Protein AF-A0A3N5PL43-F1 (afdb_monomer_lite)

pLDDT: mean 84.3, std 12.55, range [45.94, 98.12]

Secondary structure (DSSP, 8-state):
--GGGPPPP---S-SS-SS-HHHHHHHHHHHHHTT--HHHHHHHHS-HHHHTT--S-PPPPPEEEE-HHHHTS-HHHHHHH-HHHHHHHHHHHHS-EEHHHHHHTT--HHHHHHHHHTTSEEEEPPP---TTGGG--S--------HHHHHHHHHHHHHHHT--

Radius of gyration: 25.33 Å; chains: 1; bounding box: 51×67×62 Å

Sequence (164 aa):
MAPARLKAIRGVLDATPAIGAELLLSLRWAADYYHHPVGAVLSHALPGLLREGRAIDEPPEPAWQLTALGRAQDLEQLARTARQRARALAALRERTSTTSELKAHDVAGGTLERLAAKGWIEPAQPPDRTPADTKRGPAAREPELTGDQRAVLATIAAEQAAHP

Foldseek 3Di:
DPPVPDDDDPDDLDPDDPDDPVRLVVLVVVCVVVVHDSVVSVLVVDDPCVSVSHDPCDPPAWKKAFDPQLVPDDLVVCCVPPVLLSQLSVVRVVHIDGPVVSVVSVRDPVSVVVCVVVVGMDTDDHPPDDPVNVPDDDPDPDDDDDPVRVVVVVVVVVVVVVPD

Structure (mmCIF, N/CA/C/O backbone):
data_AF-A0A3N5PL43-F1
#
_entry.id   AF-A0A3N5PL43-F1
#
loop_
_atom_site.group_PDB
_atom_site.id
_atom_site.type_symbol
_atom_site.label_atom_id
_atom_site.label_alt_id
_atom_site.label_comp_id
_atom_site.label_asym_id
_atom_site.label_entity_id
_atom_site.label_seq_id
_atom_site.pdbx_PDB_ins_code
_atom_site.Cartn_x
_atom_site.Cartn_y
_atom_site.Cartn_z
_atom_site.occupancy
_atom_site.B_iso_or_equiv
_atom_site.auth_seq_id
_atom_site.auth_comp_id
_atom_site.auth_asym_id
_atom_site.auth_atom_id
_atom_site.pdbx_PDB_model_num
ATOM 1 N N . MET A 1 1 ? 20.491 -25.347 -27.223 1.00 51.44 1 MET A N 1
ATOM 2 C CA . MET A 1 1 ? 20.672 -25.959 -25.883 1.00 51.44 1 MET A CA 1
ATOM 3 C C . MET A 1 1 ? 19.820 -27.217 -25.811 1.00 51.44 1 MET A C 1
ATOM 5 O O . MET A 1 1 ? 18.672 -27.147 -26.220 1.00 51.44 1 MET A O 1
ATOM 9 N N . ALA A 1 2 ? 20.355 -28.351 -25.346 1.00 58.88 2 ALA A N 1
ATOM 10 C CA . ALA A 1 2 ? 19.557 -29.571 -25.194 1.00 58.88 2 ALA A CA 1
ATOM 11 C C . ALA A 1 2 ? 18.519 -29.394 -24.059 1.00 58.88 2 ALA A C 1
ATOM 13 O O . ALA A 1 2 ? 18.905 -28.940 -22.976 1.00 58.88 2 ALA A O 1
ATOM 14 N N . PRO A 1 3 ? 17.236 -29.746 -24.270 1.00 67.06 3 PRO A N 1
ATOM 15 C CA . PRO A 1 3 ? 16.141 -29.478 -23.327 1.00 67.06 3 PRO A CA 1
ATOM 16 C C . PRO A 1 3 ? 16.340 -30.110 -21.938 1.00 67.06 3 PRO A C 1
ATOM 18 O O . PRO A 1 3 ? 15.845 -29.582 -20.949 1.00 67.06 3 PRO A O 1
ATOM 21 N N . ALA A 1 4 ? 17.153 -31.166 -21.828 1.00 74.44 4 ALA A N 1
ATOM 22 C CA . ALA A 1 4 ? 17.443 -31.867 -20.574 1.00 74.44 4 ALA A CA 1
ATOM 23 C C . ALA A 1 4 ? 18.273 -31.070 -19.537 1.00 74.44 4 ALA A C 1
ATOM 25 O O . ALA A 1 4 ? 18.482 -31.553 -18.428 1.00 74.44 4 ALA A O 1
ATOM 26 N N . ARG A 1 5 ? 18.781 -29.871 -19.870 1.00 88.38 5 ARG A N 1
ATOM 27 C CA . ARG A 1 5 ? 19.618 -29.049 -18.964 1.00 88.38 5 ARG A CA 1
ATOM 28 C C . ARG A 1 5 ? 18.866 -27.921 -18.250 1.00 88.38 5 ARG A C 1
ATOM 30 O O . ARG A 1 5 ? 19.473 -27.222 -17.439 1.00 88.38 5 ARG A O 1
ATOM 37 N N . LEU A 1 6 ? 17.589 -27.707 -18.561 1.00 90.75 6 LEU A N 1
ATOM 38 C CA . LEU A 1 6 ? 16.788 -26.634 -17.972 1.00 90.75 6 LEU A CA 1
ATOM 39 C C . LEU A 1 6 ? 15.953 -27.167 -16.806 1.00 90.75 6 LEU A C 1
ATOM 41 O O . LEU A 1 6 ? 15.361 -28.239 -16.889 1.00 90.75 6 LEU A O 1
ATOM 45 N N . LYS A 1 7 ? 15.904 -26.408 -15.710 1.00 91.31 7 LYS A N 1
ATOM 46 C CA . LYS A 1 7 ? 15.008 -26.694 -14.583 1.00 91.31 7 LYS A CA 1
ATOM 47 C C . LYS A 1 7 ? 13.612 -26.152 -14.892 1.00 91.31 7 LYS A C 1
ATOM 49 O O . LYS A 1 7 ? 13.494 -25.081 -15.483 1.00 91.31 7 LYS A O 1
ATOM 54 N N . ALA A 1 8 ? 12.576 -26.861 -14.454 1.00 93.12 8 ALA A N 1
ATOM 55 C CA . ALA A 1 8 ? 11.202 -26.377 -14.539 1.00 93.12 8 ALA A CA 1
ATOM 56 C C . ALA A 1 8 ? 10.957 -25.207 -13.567 1.00 93.12 8 ALA A C 1
ATOM 58 O O . ALA A 1 8 ? 11.548 -25.151 -12.483 1.00 93.12 8 ALA A O 1
ATOM 59 N N . ILE A 1 9 ? 10.068 -24.288 -13.952 1.00 92.06 9 ILE A N 1
ATOM 60 C CA . ILE A 1 9 ? 9.557 -23.245 -13.055 1.00 92.06 9 ILE A CA 1
ATOM 61 C C . ILE A 1 9 ? 8.705 -23.886 -11.950 1.00 92.06 9 ILE A C 1
ATOM 63 O O . ILE A 1 9 ? 8.016 -24.873 -12.189 1.00 92.06 9 ILE A O 1
ATOM 67 N N . ARG A 1 10 ? 8.762 -23.345 -10.728 1.00 93.50 10 ARG A N 1
ATOM 68 C CA . ARG A 1 10 ? 8.023 -23.895 -9.572 1.00 93.50 10 ARG A CA 1
ATOM 69 C C . ARG A 1 10 ? 6.546 -23.502 -9.555 1.00 93.50 10 ARG A C 1
ATOM 71 O O . ARG A 1 10 ? 5.738 -24.215 -8.978 1.00 93.50 10 ARG A O 1
ATOM 78 N N . GLY A 1 11 ? 6.218 -22.369 -10.163 1.00 90.44 11 GLY A N 1
ATOM 79 C CA . GLY A 1 11 ? 4.878 -21.802 -10.200 1.00 90.44 11 GLY A CA 1
ATOM 80 C C . GLY A 1 11 ? 4.903 -20.402 -10.804 1.00 90.44 11 GLY A C 1
ATOM 81 O O . GLY A 1 11 ? 5.977 -19.819 -10.977 1.00 90.44 11 GLY A O 1
ATOM 82 N N . VAL A 1 12 ? 3.720 -19.889 -11.130 1.00 88.88 12 VAL A N 1
ATOM 83 C CA . VAL A 1 12 ? 3.491 -18.514 -11.589 1.00 88.88 12 VAL A CA 1
ATOM 84 C C . VAL A 1 12 ? 2.808 -17.771 -10.444 1.00 88.88 12 VAL A C 1
ATOM 86 O O . VAL A 1 12 ? 1.803 -18.260 -9.936 1.00 88.88 12 VAL A O 1
ATOM 89 N N . LEU A 1 13 ? 3.387 -16.652 -10.004 1.00 84.25 13 LEU A N 1
ATOM 90 C CA . LEU A 1 13 ? 2.888 -15.894 -8.849 1.00 84.25 13 LEU A CA 1
ATOM 91 C C . LEU A 1 13 ? 1.753 -14.940 -9.233 1.00 84.25 13 LEU A C 1
ATOM 93 O O . LEU A 1 13 ? 0.766 -14.855 -8.512 1.00 84.25 13 LEU A O 1
ATOM 97 N N . ASP A 1 14 ? 1.869 -14.288 -10.391 1.00 85.06 14 ASP A N 1
ATOM 98 C CA . ASP A 1 14 ? 0.916 -13.282 -10.850 1.00 85.06 14 ASP A CA 1
ATOM 99 C C . ASP A 1 14 ? 0.238 -13.723 -12.153 1.00 85.06 14 ASP A C 1
ATOM 101 O O . ASP A 1 14 ? 0.906 -14.089 -13.124 1.00 85.06 14 ASP A O 1
ATOM 105 N N . ALA A 1 15 ? -1.096 -13.664 -12.196 1.00 87.38 15 ALA A N 1
ATOM 106 C CA . ALA A 1 15 ? -1.864 -13.908 -13.422 1.00 87.38 15 ALA A CA 1
ATOM 107 C C . ALA A 1 15 ? -1.764 -12.733 -14.412 1.00 87.38 15 ALA A C 1
ATOM 109 O O . ALA A 1 15 ? -1.853 -12.920 -15.625 1.00 87.38 15 ALA A O 1
ATOM 110 N N . THR A 1 16 ? -1.557 -11.525 -13.887 1.00 86.56 16 THR A N 1
ATOM 111 C CA . THR A 1 16 ? -1.354 -10.289 -14.646 1.00 86.56 16 THR A CA 1
ATOM 112 C C . THR A 1 16 ? 0.002 -9.686 -14.291 1.00 86.56 16 THR A C 1
ATOM 114 O O . THR A 1 16 ? 0.362 -9.702 -13.117 1.00 86.56 16 THR A O 1
ATOM 117 N N . PRO A 1 17 ? 0.754 -9.111 -15.245 1.00 87.56 17 PRO A N 1
ATOM 118 C CA . PRO A 1 17 ? 2.052 -8.515 -14.943 1.00 87.56 17 PRO A CA 1
ATOM 119 C C . PRO A 1 17 ? 1.956 -7.423 -13.869 1.00 87.56 17 PRO A C 1
ATOM 121 O O . PRO A 1 17 ? 1.208 -6.461 -14.029 1.00 87.56 17 PRO A O 1
ATOM 124 N N . ALA A 1 18 ? 2.768 -7.530 -12.814 1.00 86.00 18 ALA A N 1
ATOM 125 C CA . ALA A 1 18 ? 2.871 -6.492 -11.783 1.00 86.00 18 ALA A CA 1
ATOM 126 C C . ALA A 1 18 ? 3.483 -5.177 -12.313 1.00 86.00 18 ALA A C 1
ATOM 128 O O . ALA A 1 18 ? 3.289 -4.113 -11.729 1.00 86.00 18 ALA A O 1
ATOM 129 N N . ILE A 1 19 ? 4.232 -5.245 -13.421 1.00 90.00 19 ILE A N 1
ATOM 130 C CA . ILE A 1 19 ? 4.846 -4.096 -14.095 1.00 90.00 19 ILE A CA 1
ATOM 131 C C . ILE A 1 19 ? 4.144 -3.901 -15.441 1.00 90.00 19 ILE A C 1
ATOM 133 O O . ILE A 1 19 ? 4.166 -4.794 -16.289 1.00 90.00 19 ILE A O 1
ATOM 137 N N . GLY A 1 20 ? 3.548 -2.724 -15.643 1.00 91.69 20 GLY A N 1
ATOM 138 C CA . GLY A 1 20 ? 2.922 -2.349 -16.913 1.00 91.69 20 GLY A CA 1
ATOM 139 C C . GLY A 1 20 ? 3.924 -2.279 -18.071 1.00 91.69 20 GLY A C 1
ATOM 140 O O . GLY A 1 20 ? 5.116 -2.047 -17.863 1.00 91.69 20 GLY A O 1
ATOM 141 N N . ALA A 1 21 ? 3.438 -2.455 -19.302 1.00 93.69 21 ALA A N 1
ATOM 142 C CA . ALA A 1 21 ? 4.279 -2.581 -20.496 1.00 93.69 21 ALA A CA 1
ATOM 143 C C . ALA A 1 21 ? 5.217 -1.377 -20.722 1.00 93.69 21 ALA A C 1
ATOM 145 O O . ALA A 1 21 ? 6.418 -1.568 -20.903 1.00 93.69 21 ALA A O 1
ATOM 146 N N . GLU A 1 22 ? 4.698 -0.150 -20.631 1.00 95.75 22 GLU A N 1
ATOM 147 C CA . GLU A 1 22 ? 5.480 1.087 -20.803 1.00 95.75 22 GLU A CA 1
ATOM 148 C C . GLU A 1 22 ? 6.617 1.216 -19.779 1.00 95.75 22 GLU A C 1
ATOM 150 O O . GLU A 1 22 ? 7.764 1.544 -20.107 1.00 95.75 22 GLU A O 1
ATOM 155 N N . LEU A 1 23 ? 6.325 0.888 -18.517 1.00 94.94 23 LEU A N 1
ATOM 156 C CA . LEU A 1 23 ? 7.327 0.918 -17.458 1.00 94.94 23 LEU A CA 1
ATOM 157 C C . LEU A 1 23 ? 8.372 -0.183 -17.668 1.00 94.94 23 LEU A C 1
ATOM 159 O O . LEU A 1 23 ? 9.561 0.060 -17.485 1.00 94.94 23 LEU A O 1
ATOM 163 N N . LEU A 1 24 ? 7.956 -1.377 -18.094 1.00 96.00 24 LEU A N 1
ATOM 164 C CA . LEU A 1 24 ? 8.871 -2.476 -18.391 1.00 96.00 24 LEU A CA 1
ATOM 165 C C . LEU A 1 24 ? 9.848 -2.114 -19.520 1.00 96.00 24 LEU A C 1
ATOM 167 O O . LEU A 1 24 ? 11.039 -2.412 -19.408 1.00 96.00 24 LEU A O 1
ATOM 171 N N . LEU A 1 25 ? 9.365 -1.447 -20.572 1.00 97.19 25 LEU A N 1
ATOM 172 C CA . LEU A 1 25 ? 10.202 -0.921 -21.655 1.00 97.19 25 LEU A CA 1
ATOM 173 C C . LEU A 1 25 ? 11.205 0.114 -21.133 1.00 97.19 25 LEU A C 1
ATOM 175 O O . LEU A 1 25 ? 12.403 -0.012 -21.386 1.00 97.19 25 LEU A O 1
ATOM 179 N N . SER A 1 26 ? 10.738 1.075 -20.333 1.00 97.50 26 SER A N 1
ATOM 180 C CA . SER A 1 26 ? 11.590 2.104 -19.722 1.00 97.50 26 SER A CA 1
ATOM 181 C C . SER A 1 26 ? 12.678 1.500 -18.823 1.00 97.50 26 SER A C 1
ATOM 183 O O . SER A 1 26 ? 13.843 1.890 -18.889 1.00 97.50 26 SER A O 1
ATOM 185 N N . LEU A 1 27 ? 12.325 0.500 -18.010 1.00 97.12 27 LEU A N 1
ATOM 186 C CA . LEU A 1 27 ? 13.262 -0.189 -17.119 1.00 97.12 27 LEU A CA 1
ATOM 187 C C . LEU A 1 27 ? 14.270 -1.041 -17.891 1.00 97.12 27 LEU A C 1
ATOM 189 O O . LEU A 1 27 ? 15.432 -1.115 -17.493 1.00 97.12 27 LEU A O 1
ATOM 193 N N . ARG A 1 28 ? 13.848 -1.677 -18.991 1.00 96.88 28 ARG A N 1
ATOM 194 C CA . ARG A 1 28 ? 14.756 -2.407 -19.882 1.00 96.88 28 ARG A CA 1
ATOM 195 C C . ARG A 1 28 ? 15.777 -1.456 -20.491 1.00 96.88 28 ARG A C 1
ATOM 197 O O . ARG A 1 28 ? 16.969 -1.716 -20.377 1.00 96.88 28 ARG A O 1
ATOM 204 N N . TRP A 1 29 ? 15.304 -0.344 -21.053 1.00 97.75 29 TRP A N 1
ATOM 205 C CA . TRP A 1 29 ? 16.172 0.689 -21.604 1.00 97.75 29 TRP A CA 1
ATOM 206 C C . TRP A 1 29 ? 17.160 1.206 -20.555 1.00 97.75 29 TRP A C 1
ATOM 208 O O . TRP A 1 29 ? 18.353 1.276 -20.827 1.00 97.75 29 TRP A O 1
ATOM 218 N N . ALA A 1 30 ? 16.698 1.491 -19.333 1.00 97.44 30 ALA A N 1
ATOM 219 C CA . ALA A 1 30 ? 17.568 1.946 -18.253 1.00 97.44 30 ALA A CA 1
ATOM 220 C C . ALA A 1 30 ? 18.613 0.886 -17.860 1.00 97.44 30 ALA 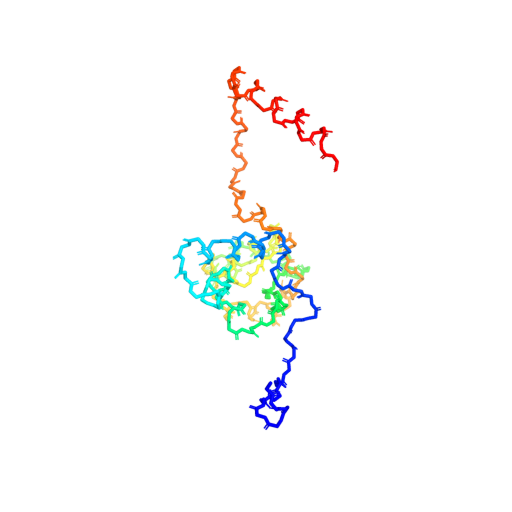A C 1
ATOM 222 O O . ALA A 1 30 ? 19.771 1.227 -17.632 1.00 97.44 30 ALA A O 1
ATOM 223 N N . ALA A 1 31 ? 18.235 -0.395 -17.797 1.00 97.88 31 ALA A N 1
ATOM 224 C CA . ALA A 1 31 ? 19.170 -1.483 -17.513 1.00 97.88 31 ALA A CA 1
ATOM 225 C C . ALA A 1 31 ? 20.273 -1.572 -18.578 1.00 97.88 31 ALA A C 1
ATOM 227 O O . ALA A 1 31 ? 21.450 -1.681 -18.230 1.00 97.88 31 ALA A O 1
ATOM 228 N N . ASP A 1 32 ? 19.892 -1.466 -19.851 1.00 97.62 32 ASP A N 1
ATOM 229 C CA . ASP A 1 32 ? 20.821 -1.512 -20.977 1.00 97.62 32 ASP A CA 1
ATOM 230 C C . ASP A 1 32 ? 21.718 -0.264 -21.001 1.00 97.62 32 ASP A C 1
ATOM 232 O O . ASP A 1 32 ? 22.931 -0.385 -21.137 1.00 97.62 32 ASP A O 1
ATOM 236 N N . TYR A 1 33 ? 21.154 0.928 -20.788 1.00 98.12 33 TYR A N 1
ATOM 237 C CA . TYR A 1 33 ? 21.885 2.197 -20.824 1.00 98.12 33 TYR A CA 1
ATOM 238 C C . TYR A 1 33 ? 22.863 2.361 -19.654 1.00 98.12 33 TYR A C 1
ATOM 240 O O . TYR A 1 33 ? 24.015 2.744 -19.846 1.00 98.12 33 TYR A O 1
ATOM 248 N N . TYR A 1 34 ? 22.424 2.054 -18.432 1.00 97.69 34 TYR A N 1
ATOM 249 C CA . TYR A 1 34 ? 23.265 2.148 -17.236 1.00 97.69 34 TYR A CA 1
ATOM 250 C C . TYR A 1 34 ? 24.100 0.882 -16.988 1.00 97.69 34 TYR A C 1
ATOM 252 O O . TYR A 1 34 ? 24.757 0.777 -15.954 1.00 97.69 34 TYR A O 1
ATOM 260 N N . HIS A 1 35 ? 24.088 -0.079 -17.919 1.00 96.44 35 HIS A N 1
ATOM 261 C CA . HIS A 1 35 ? 24.804 -1.354 -17.822 1.00 96.44 35 HIS A CA 1
ATOM 262 C C . HIS A 1 35 ? 24.563 -2.095 -16.492 1.00 96.44 35 HIS A C 1
ATOM 264 O O . HIS A 1 35 ? 25.475 -2.682 -15.902 1.00 96.44 35 HIS A O 1
ATOM 270 N N . HIS A 1 36 ? 23.319 -2.083 -16.012 1.00 97.25 36 HIS A N 1
ATOM 271 C CA . HIS A 1 36 ? 22.923 -2.777 -14.792 1.00 97.25 36 HIS A CA 1
ATOM 272 C C . HIS A 1 36 ? 22.204 -4.097 -15.102 1.00 97.25 36 HIS A C 1
ATOM 274 O O . HIS A 1 36 ? 21.444 -4.185 -16.067 1.00 97.25 36 HIS A O 1
ATOM 280 N N . PRO A 1 37 ? 22.371 -5.146 -14.270 1.00 97.38 37 PRO A N 1
ATOM 281 C CA . PRO A 1 37 ? 21.654 -6.400 -14.464 1.00 97.38 37 PRO A CA 1
ATOM 282 C C . PRO A 1 37 ? 20.141 -6.183 -14.430 1.00 97.38 37 PRO A C 1
ATOM 284 O O . PRO A 1 37 ? 19.590 -5.747 -13.417 1.00 97.38 37 PRO A O 1
ATOM 287 N N . VAL A 1 38 ? 19.447 -6.554 -15.507 1.00 95.81 38 VAL A N 1
ATOM 288 C CA . VAL A 1 38 ? 18.002 -6.305 -15.624 1.00 95.81 38 VAL A CA 1
ATOM 289 C C . VAL A 1 38 ? 17.186 -6.912 -14.480 1.00 95.81 38 VAL A C 1
ATOM 291 O O . VAL A 1 38 ? 16.244 -6.290 -14.004 1.00 95.81 38 VAL A O 1
ATOM 294 N N . GLY A 1 39 ? 17.570 -8.088 -13.974 1.00 93.94 39 GLY A N 1
ATOM 295 C CA . GLY A 1 39 ? 16.885 -8.712 -12.838 1.00 93.94 39 GLY A CA 1
ATOM 296 C C . GLY A 1 39 ? 16.943 -7.851 -11.573 1.00 93.94 39 GLY A C 1
ATOM 297 O O . GLY A 1 39 ? 15.956 -7.766 -10.843 1.00 93.94 39 GLY A O 1
ATOM 298 N N . ALA A 1 40 ? 18.063 -7.156 -11.347 1.00 93.56 40 ALA A N 1
ATOM 299 C CA . ALA A 1 40 ? 18.198 -6.215 -10.243 1.00 93.56 40 ALA A CA 1
ATOM 300 C C . ALA A 1 40 ? 17.339 -4.969 -10.482 1.00 93.56 40 ALA A C 1
ATOM 302 O O . ALA A 1 40 ? 16.603 -4.581 -9.581 1.00 93.56 40 ALA A O 1
ATOM 303 N N . VAL A 1 41 ? 17.370 -4.384 -11.683 1.00 96.12 41 VAL A N 1
ATOM 304 C CA . VAL A 1 41 ? 16.558 -3.202 -12.030 1.00 96.12 41 VAL A CA 1
ATOM 305 C C . VAL A 1 41 ? 15.062 -3.478 -11.840 1.00 96.12 41 VAL A C 1
ATOM 307 O O . VAL A 1 41 ? 14.386 -2.724 -11.144 1.00 96.12 41 VAL A O 1
ATOM 310 N N . LEU A 1 42 ? 14.559 -4.599 -12.369 1.00 93.25 42 LEU A N 1
ATOM 311 C CA . LEU A 1 42 ? 13.152 -4.987 -12.219 1.00 93.25 42 LEU A CA 1
ATOM 312 C C . LEU A 1 42 ? 12.779 -5.249 -10.755 1.00 93.25 42 LEU A C 1
ATOM 314 O O . LEU A 1 42 ? 11.727 -4.810 -10.302 1.00 93.25 42 LEU A O 1
ATOM 318 N N . SER A 1 43 ? 13.656 -5.906 -9.989 1.00 90.94 43 SER A N 1
ATOM 319 C CA . SER A 1 43 ? 13.406 -6.155 -8.563 1.00 90.94 43 SER A CA 1
ATOM 320 C C . SER A 1 43 ? 13.359 -4.856 -7.752 1.00 90.94 43 SER A C 1
ATOM 322 O O . SER A 1 43 ? 12.524 -4.724 -6.860 1.00 90.94 43 SER A O 1
ATOM 324 N N . HIS A 1 44 ? 14.230 -3.886 -8.051 1.00 91.38 44 HIS A N 1
ATOM 325 C CA . HIS A 1 44 ? 14.266 -2.592 -7.360 1.00 91.38 44 HIS A CA 1
ATOM 326 C C . HIS A 1 44 ? 13.095 -1.680 -7.729 1.00 91.38 44 HIS A C 1
ATOM 328 O O . HIS A 1 44 ? 12.696 -0.866 -6.900 1.00 91.38 44 HIS A O 1
ATOM 334 N N . ALA A 1 45 ? 12.528 -1.836 -8.927 1.00 90.94 45 ALA A N 1
ATOM 335 C CA . ALA A 1 45 ? 11.331 -1.111 -9.340 1.00 90.94 45 ALA A CA 1
ATOM 336 C C . ALA A 1 45 ? 10.075 -1.536 -8.557 1.00 90.94 45 ALA A C 1
ATOM 338 O O . ALA A 1 45 ? 9.131 -0.756 -8.445 1.00 90.94 45 ALA A O 1
ATOM 339 N N . LEU A 1 46 ? 10.061 -2.752 -7.999 1.00 88.38 46 LEU A N 1
ATOM 340 C CA . LEU A 1 46 ? 8.948 -3.254 -7.197 1.00 88.38 46 LEU A CA 1
ATOM 341 C C . LEU A 1 46 ? 9.042 -2.802 -5.722 1.00 88.38 46 LEU A C 1
ATOM 343 O O . LEU A 1 46 ? 10.138 -2.823 -5.139 1.00 88.38 46 LEU A O 1
ATOM 347 N N . PRO A 1 47 ? 7.898 -2.468 -5.083 1.00 84.81 47 PRO A N 1
ATOM 348 C CA . PRO A 1 47 ? 7.776 -2.333 -3.631 1.00 84.81 47 PRO A CA 1
ATOM 349 C C . PRO A 1 47 ? 8.295 -3.567 -2.883 1.00 84.81 47 PRO A C 1
ATOM 351 O O . PRO A 1 47 ? 8.206 -4.687 -3.386 1.00 84.81 47 PRO A O 1
ATOM 354 N N . GLY A 1 48 ? 8.787 -3.374 -1.654 1.00 81.88 48 GLY A N 1
ATOM 355 C CA . GLY A 1 48 ? 9.411 -4.442 -0.858 1.00 81.88 48 GLY A CA 1
ATOM 356 C C . GLY A 1 48 ? 8.552 -5.705 -0.722 1.00 81.88 48 GLY A C 1
ATOM 357 O O . GLY A 1 48 ? 9.035 -6.795 -1.002 1.00 81.88 48 GLY A O 1
ATOM 358 N N . LEU A 1 49 ? 7.262 -5.554 -0.407 1.00 78.12 49 LEU A N 1
ATOM 359 C CA . LEU A 1 49 ? 6.341 -6.687 -0.244 1.00 78.12 49 LEU A CA 1
ATOM 360 C C . LEU A 1 49 ? 6.149 -7.489 -1.543 1.00 78.12 49 LEU A C 1
ATOM 362 O O . LEU A 1 49 ? 6.176 -8.718 -1.520 1.00 78.12 49 LEU A O 1
ATOM 366 N N . LEU A 1 50 ? 6.035 -6.810 -2.690 1.00 80.19 50 LEU A N 1
ATOM 367 C CA . LEU A 1 50 ? 5.917 -7.478 -3.993 1.00 80.19 50 LEU A CA 1
ATOM 368 C C . LEU A 1 50 ? 7.225 -8.171 -4.393 1.00 80.19 50 LEU A C 1
ATOM 370 O O . LEU A 1 50 ? 7.206 -9.252 -4.975 1.00 80.19 50 LEU A O 1
ATOM 374 N N . ARG A 1 51 ? 8.375 -7.598 -4.019 1.00 83.00 51 ARG A N 1
ATOM 375 C CA . ARG A 1 51 ? 9.689 -8.227 -4.222 1.00 83.00 51 ARG A CA 1
ATOM 376 C C . ARG A 1 51 ? 9.843 -9.529 -3.430 1.00 83.00 51 ARG A C 1
ATOM 378 O O . ARG A 1 51 ? 10.547 -10.430 -3.877 1.00 83.00 51 ARG A O 1
ATOM 385 N N . GLU A 1 52 ? 9.183 -9.639 -2.280 1.00 81.38 52 GLU A N 1
ATOM 386 C CA . GLU A 1 52 ? 9.141 -10.853 -1.455 1.00 81.38 52 GLU A CA 1
ATOM 387 C C . GLU A 1 52 ? 8.147 -11.910 -1.976 1.00 81.38 52 GLU A C 1
ATOM 389 O O . GLU A 1 52 ? 8.050 -12.994 -1.401 1.00 81.38 52 GLU A O 1
ATOM 394 N N . GLY A 1 53 ? 7.423 -11.628 -3.067 1.00 74.25 53 GLY A N 1
ATOM 395 C CA . GLY A 1 53 ? 6.417 -12.531 -3.631 1.00 74.25 53 GLY A CA 1
ATOM 396 C C . GLY A 1 53 ? 5.131 -12.600 -2.806 1.00 74.25 53 GLY A C 1
ATOM 397 O O . GLY A 1 53 ? 4.407 -13.593 -2.882 1.00 74.25 53 GLY A O 1
ATOM 398 N N . ARG A 1 54 ? 4.854 -11.575 -1.986 1.00 74.00 54 ARG A N 1
ATOM 399 C CA . ARG A 1 54 ? 3.576 -11.444 -1.277 1.00 74.00 54 ARG A CA 1
ATOM 400 C C . ARG A 1 54 ? 2.487 -11.059 -2.272 1.00 74.00 54 ARG A C 1
ATOM 402 O O . ARG A 1 54 ? 2.728 -10.259 -3.173 1.00 74.00 54 ARG A O 1
ATOM 409 N N . ALA A 1 55 ? 1.299 -11.630 -2.090 1.00 68.50 55 ALA A N 1
ATOM 410 C CA . ALA A 1 55 ? 0.145 -11.308 -2.917 1.00 68.50 55 ALA A CA 1
ATOM 411 C C . ALA A 1 55 ? -0.178 -9.808 -2.839 1.00 68.50 55 ALA A C 1
ATOM 413 O O . ALA A 1 55 ? -0.058 -9.199 -1.775 1.00 68.50 55 ALA A O 1
ATOM 414 N N . ILE A 1 56 ? -0.605 -9.243 -3.970 1.00 66.88 56 ILE A N 1
ATOM 415 C CA . ILE A 1 56 ? -1.091 -7.857 -4.077 1.00 66.88 56 ILE A CA 1
ATOM 416 C C . ILE A 1 56 ? -2.305 -7.644 -3.155 1.00 66.88 56 ILE A C 1
ATOM 418 O O . ILE A 1 56 ? -2.471 -6.570 -2.579 1.00 66.88 56 ILE A O 1
ATOM 422 N N . ASP A 1 57 ? -3.096 -8.699 -2.957 1.00 65.50 57 ASP A N 1
ATOM 423 C CA . ASP A 1 57 ? -4.297 -8.712 -2.130 1.00 65.50 57 ASP A CA 1
ATOM 424 C C . ASP A 1 57 ? -3.963 -9.041 -0.665 1.00 65.50 57 ASP A C 1
ATOM 426 O O . ASP A 1 57 ? -4.326 -10.095 -0.137 1.00 65.50 57 ASP A O 1
ATOM 430 N N . GLU A 1 58 ? -3.235 -8.158 0.020 1.00 62.50 58 GLU A N 1
ATOM 431 C CA . GLU A 1 58 ? -3.213 -8.217 1.483 1.00 62.50 58 GLU A CA 1
ATOM 432 C C . GLU A 1 58 ? -4.618 -7.826 1.980 1.00 62.50 58 GLU A C 1
ATOM 434 O O . GLU A 1 58 ? -5.134 -6.784 1.558 1.00 62.50 58 GLU A O 1
ATOM 439 N N . PRO A 1 59 ? -5.287 -8.648 2.821 1.00 62.94 59 PRO A N 1
ATOM 440 C CA . PRO A 1 59 ? -6.602 -8.300 3.334 1.00 62.94 59 PRO A CA 1
ATOM 441 C C . PRO A 1 59 ? -6.531 -6.918 3.980 1.00 62.94 59 PRO A C 1
ATOM 443 O O . PRO A 1 59 ? -5.584 -6.633 4.725 1.00 62.94 59 PRO A O 1
ATOM 446 N N . PRO A 1 60 ? -7.500 -6.043 3.674 1.00 70.69 60 PRO A N 1
ATOM 447 C CA . PRO A 1 60 ? -7.411 -4.667 4.095 1.00 70.69 60 PRO A CA 1
ATOM 448 C C . PRO A 1 60 ? -7.421 -4.608 5.624 1.00 70.69 60 PRO A C 1
ATOM 450 O O . PRO A 1 60 ? -7.985 -5.474 6.301 1.00 70.69 60 PRO A O 1
ATOM 453 N N . GLU A 1 61 ? -6.738 -3.605 6.171 1.00 81.81 61 GLU A N 1
ATOM 454 C CA . GLU A 1 61 ? -6.554 -3.497 7.613 1.00 81.81 61 GLU A CA 1
ATOM 455 C C . GLU A 1 61 ? -7.909 -3.548 8.352 1.00 81.81 61 GLU A C 1
ATOM 457 O O . GLU A 1 61 ? -8.845 -2.857 7.937 1.00 81.81 61 GLU A O 1
ATOM 462 N N . PRO A 1 62 ? -8.028 -4.294 9.474 1.00 86.81 62 PRO A N 1
ATOM 463 C CA . PRO A 1 62 ? -9.262 -4.342 10.244 1.00 86.81 62 PRO A CA 1
ATOM 464 C C . PRO A 1 62 ? -9.724 -2.943 10.653 1.00 86.81 62 PRO A C 1
ATOM 466 O O . PRO A 1 62 ? -9.005 -2.211 11.353 1.00 86.81 62 PRO A O 1
ATOM 469 N N . ALA A 1 63 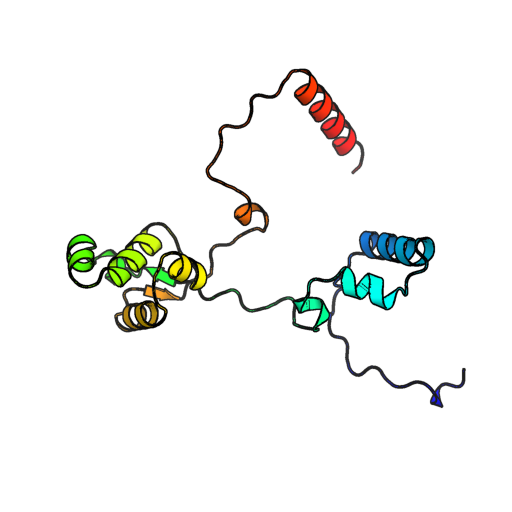? -10.944 -2.601 10.246 1.00 91.19 63 ALA A N 1
ATOM 470 C CA . ALA A 1 63 ? -11.605 -1.358 10.594 1.00 91.19 63 ALA A CA 1
ATOM 471 C C . ALA A 1 63 ? -12.803 -1.591 11.507 1.00 91.19 63 ALA A C 1
ATOM 473 O O . ALA A 1 63 ? -13.395 -2.670 11.547 1.00 91.19 63 ALA A O 1
ATOM 474 N N . TRP A 1 64 ? -13.134 -0.549 12.261 1.00 92.94 64 TRP A N 1
ATOM 475 C CA . TRP A 1 64 ? -14.171 -0.577 13.279 1.00 92.94 64 TRP A CA 1
ATOM 476 C C . TRP A 1 64 ? -15.157 0.560 13.044 1.00 92.94 64 TRP A C 1
ATOM 478 O O . TRP A 1 64 ? -14.760 1.654 12.638 1.00 92.94 64 TRP A O 1
ATOM 488 N N . GLN A 1 65 ? -16.429 0.315 13.352 1.00 93.50 65 GLN A N 1
ATOM 489 C CA . GLN A 1 65 ? -17.476 1.336 13.398 1.00 93.50 65 GLN A CA 1
ATOM 490 C C . GLN A 1 65 ? -18.293 1.229 14.686 1.00 93.50 65 GLN A C 1
ATOM 492 O O . GLN A 1 65 ? -18.298 0.192 15.350 1.00 93.50 65 GLN A O 1
ATOM 497 N N . LEU A 1 66 ? -18.988 2.309 15.055 1.00 94.94 66 LEU A N 1
ATOM 498 C CA . LEU A 1 66 ? -19.898 2.295 16.200 1.00 94.94 66 LEU A CA 1
ATOM 499 C C . LEU A 1 66 ? -21.203 1.580 15.883 1.00 94.94 66 LEU A C 1
ATOM 501 O O . LEU A 1 66 ? -21.896 1.935 14.927 1.00 94.94 66 LEU A O 1
ATOM 505 N N . THR A 1 67 ? -21.611 0.716 16.804 1.00 94.50 67 THR A N 1
ATOM 506 C CA . THR A 1 67 ? -22.977 0.195 16.856 1.00 94.50 67 THR A CA 1
ATOM 507 C C . THR A 1 67 ? -23.932 1.242 17.443 1.00 94.50 67 THR A C 1
ATOM 509 O O . THR A 1 67 ? -23.511 2.239 18.043 1.00 94.50 67 THR A O 1
ATOM 512 N N . ALA A 1 68 ? -25.243 1.001 17.356 1.00 91.44 68 ALA A N 1
ATOM 513 C CA . ALA A 1 68 ? -26.244 1.839 18.024 1.00 91.44 68 ALA A CA 1
ATOM 514 C C . ALA A 1 68 ? -26.004 1.944 19.547 1.00 91.44 68 ALA A C 1
ATOM 516 O O . ALA A 1 68 ? -26.118 3.028 20.121 1.00 91.44 68 ALA A O 1
ATOM 517 N N . LEU A 1 69 ? -25.587 0.844 20.188 1.00 90.56 69 LEU A N 1
ATOM 518 C CA . LEU A 1 69 ? -25.261 0.808 21.618 1.00 90.56 69 LEU A CA 1
ATOM 519 C C . LEU A 1 69 ? -24.027 1.648 21.955 1.00 90.56 69 LEU A C 1
ATOM 521 O O . LEU A 1 69 ? -24.015 2.331 22.979 1.00 90.56 69 LEU A O 1
ATOM 525 N N . GLY A 1 70 ? -23.007 1.623 21.091 1.00 89.50 70 GLY A N 1
ATOM 526 C CA . GLY A 1 70 ? -21.826 2.472 21.227 1.00 89.50 70 GLY A CA 1
ATOM 527 C C . GLY A 1 70 ? -22.147 3.954 21.049 1.00 89.50 70 GLY A C 1
ATOM 528 O O . GLY A 1 70 ? -21.640 4.790 21.795 1.00 89.50 70 GLY A O 1
ATOM 529 N N . ARG A 1 71 ? -23.040 4.292 20.108 1.00 90.81 71 ARG A N 1
ATOM 530 C CA . ARG A 1 71 ? -23.502 5.676 19.905 1.00 90.81 71 ARG A CA 1
ATOM 531 C C . ARG A 1 71 ? -24.283 6.211 21.101 1.00 90.81 71 ARG A C 1
ATOM 533 O O . ARG A 1 71 ? -24.137 7.391 21.398 1.00 90.81 71 ARG A O 1
ATOM 540 N N . ALA A 1 72 ? -25.037 5.367 21.802 1.00 90.38 72 ALA A N 1
ATOM 541 C CA . ALA A 1 72 ? -25.812 5.748 22.983 1.00 90.38 72 ALA A CA 1
ATOM 542 C C . ALA A 1 72 ? -24.966 5.993 24.251 1.00 90.38 72 ALA A C 1
ATOM 544 O O . ALA A 1 72 ? -25.507 6.434 25.262 1.00 90.38 72 ALA A O 1
ATOM 545 N N . GLN A 1 73 ? -23.657 5.714 24.229 1.00 90.56 73 GLN A N 1
ATOM 546 C CA . GLN A 1 73 ? -22.795 5.927 25.393 1.00 90.56 73 GLN A CA 1
ATOM 547 C C . GLN A 1 73 ? -22.504 7.412 25.650 1.00 90.56 73 GLN A C 1
ATOM 549 O O . GLN A 1 73 ? -22.263 8.192 24.722 1.00 90.56 73 GLN A O 1
ATOM 554 N N . ASP A 1 74 ? -22.446 7.785 26.928 1.00 90.06 74 ASP A N 1
ATOM 555 C CA . ASP A 1 74 ? -22.030 9.118 27.361 1.00 90.06 74 ASP A CA 1
ATOM 556 C C . ASP A 1 74 ? -20.496 9.234 27.353 1.00 90.06 74 ASP A C 1
ATOM 558 O O . ASP A 1 74 ? -19.792 8.672 28.200 1.00 90.06 74 ASP A O 1
ATOM 562 N N . LEU A 1 75 ? -19.975 9.983 26.378 1.00 87.38 75 LEU A N 1
ATOM 563 C CA . LEU A 1 75 ? -18.540 10.212 26.224 1.00 87.38 75 LEU A CA 1
ATOM 564 C C . LEU A 1 75 ? -17.936 11.000 27.389 1.00 87.38 75 LEU A C 1
ATOM 566 O O . LEU A 1 75 ? -16.780 10.748 27.725 1.00 87.38 75 LEU A O 1
ATOM 570 N N . GLU A 1 76 ? -18.672 11.920 28.015 1.00 86.81 76 GLU A N 1
ATOM 571 C CA . GLU A 1 76 ? -18.148 12.737 29.114 1.00 86.81 76 GLU A CA 1
ATOM 572 C C . GLU A 1 76 ? -17.948 11.891 30.369 1.00 86.81 76 GLU A C 1
ATOM 574 O O . GLU A 1 76 ? -16.892 11.943 31.012 1.00 86.81 76 GLU A O 1
ATOM 579 N N . GLN A 1 77 ? -18.926 11.041 30.686 1.00 89.19 77 GLN A N 1
ATOM 580 C CA . GLN A 1 77 ? -18.819 10.101 31.798 1.00 89.19 77 GLN A CA 1
ATOM 581 C C . GLN A 1 77 ? -17.701 9.070 31.558 1.00 89.19 77 GLN A C 1
ATOM 583 O O . GLN A 1 77 ? -16.913 8.757 32.462 1.00 89.19 77 GLN A O 1
ATOM 588 N N . LEU A 1 78 ? -17.582 8.569 30.325 1.00 86.31 78 LEU A N 1
ATOM 589 C CA . LEU A 1 78 ? -16.512 7.653 29.927 1.00 86.31 78 LEU A CA 1
ATOM 590 C C . LEU A 1 78 ? -15.134 8.317 29.935 1.00 86.31 78 LEU A C 1
ATOM 592 O O . LEU A 1 78 ? -14.161 7.661 30.299 1.00 86.31 78 LEU A O 1
ATOM 596 N N . ALA A 1 79 ? -15.016 9.600 29.591 1.00 87.12 79 ALA A N 1
ATOM 597 C CA . ALA A 1 79 ? -13.736 10.308 29.593 1.00 87.12 79 ALA A CA 1
ATOM 598 C C . ALA A 1 79 ? -13.135 10.406 31.003 1.00 87.12 79 ALA A C 1
ATOM 600 O O . ALA A 1 79 ? -11.913 10.345 31.153 1.00 87.12 79 ALA A O 1
ATOM 601 N N . ARG A 1 80 ? -13.991 10.482 32.031 1.00 87.31 80 ARG A N 1
ATOM 602 C CA . ARG A 1 80 ? -13.595 10.531 33.448 1.00 87.31 80 ARG A CA 1
ATOM 603 C C . ARG A 1 80 ? -13.121 9.183 33.997 1.00 87.31 80 ARG A C 1
ATOM 605 O O . ARG A 1 80 ? -12.264 9.155 34.869 1.00 87.31 80 ARG A O 1
ATOM 612 N N . THR A 1 81 ? -13.670 8.074 33.503 1.00 84.94 81 THR A N 1
ATOM 613 C CA . THR A 1 81 ? -13.430 6.724 34.058 1.00 84.94 81 THR A CA 1
ATOM 614 C C . THR A 1 81 ? -12.532 5.849 33.183 1.00 84.94 81 THR A C 1
ATOM 616 O O . THR A 1 81 ? -11.825 4.976 33.680 1.00 84.94 81 THR A O 1
ATOM 619 N N . ALA A 1 82 ? -12.549 6.060 31.867 1.00 86.44 82 ALA A N 1
ATOM 620 C CA . ALA A 1 82 ? -11.833 5.262 30.881 1.00 86.44 82 ALA A CA 1
ATOM 621 C C . ALA A 1 82 ? -11.505 6.094 29.628 1.00 86.44 82 ALA A C 1
ATOM 623 O O . ALA A 1 82 ? -12.043 5.866 28.542 1.00 86.44 82 ALA A O 1
ATOM 624 N N . ARG A 1 83 ? -10.564 7.034 29.775 1.00 88.69 83 ARG A N 1
ATOM 625 C CA . ARG A 1 83 ? -10.153 8.004 28.744 1.00 88.69 83 ARG A CA 1
ATOM 626 C C . ARG A 1 83 ? -9.892 7.396 27.359 1.00 88.69 83 ARG A C 1
ATOM 628 O O . ARG A 1 83 ? -10.372 7.935 26.368 1.00 88.69 83 ARG A O 1
ATOM 635 N N . GLN A 1 84 ? -9.197 6.257 27.275 1.00 89.19 84 GLN A N 1
ATOM 636 C CA . GLN A 1 84 ? -8.943 5.588 25.988 1.00 89.19 84 GLN A CA 1
ATOM 637 C C . GLN A 1 84 ? -10.223 5.058 25.321 1.00 89.19 84 GLN A C 1
ATOM 639 O O . GLN A 1 84 ? -10.331 5.099 24.100 1.00 89.19 84 GLN A O 1
ATOM 644 N N . ARG A 1 85 ? -11.216 4.593 26.098 1.00 89.25 85 ARG A N 1
ATOM 645 C CA . ARG A 1 85 ? -12.514 4.151 25.554 1.00 89.25 85 ARG A CA 1
ATOM 646 C C . ARG A 1 85 ? -13.299 5.334 25.008 1.00 89.25 85 ARG A C 1
ATOM 648 O O . ARG A 1 85 ? -13.804 5.250 23.898 1.00 89.25 85 ARG A O 1
ATOM 655 N N . ALA A 1 86 ? -13.356 6.434 25.760 1.00 89.88 86 ALA A N 1
ATOM 656 C CA . ALA A 1 86 ? -14.003 7.661 25.302 1.00 89.88 86 ALA A CA 1
ATOM 657 C C . ALA A 1 86 ? -13.370 8.172 24.003 1.00 89.88 86 ALA A C 1
ATOM 659 O O . ALA A 1 86 ? -14.081 8.511 23.066 1.00 89.88 86 ALA A O 1
ATOM 660 N N . ARG A 1 87 ? -12.034 8.149 23.918 1.00 89.56 87 ARG A N 1
ATOM 661 C CA . ARG A 1 87 ? -11.296 8.565 22.721 1.00 89.56 87 ARG A CA 1
ATOM 662 C C . ARG A 1 87 ? -11.571 7.667 21.515 1.00 89.56 87 ARG A C 1
ATOM 664 O O . ARG A 1 87 ? -11.794 8.185 20.428 1.00 89.56 87 ARG A O 1
ATOM 671 N N . ALA A 1 88 ? -11.613 6.350 21.718 1.00 90.50 88 ALA A N 1
ATOM 672 C CA . ALA A 1 88 ? -11.969 5.400 20.669 1.00 90.50 88 ALA A CA 1
ATOM 673 C C . ALA A 1 88 ? -13.393 5.640 20.146 1.00 90.50 88 ALA A C 1
ATOM 675 O O . ALA A 1 88 ? -13.596 5.755 18.944 1.00 90.50 88 ALA A O 1
ATOM 676 N N . LEU A 1 89 ? -14.375 5.769 21.046 1.00 91.94 89 LEU A N 1
ATOM 677 C CA . LEU A 1 89 ? -15.763 6.029 20.658 1.00 91.94 89 LEU A CA 1
ATOM 678 C C . LEU A 1 89 ? -15.923 7.405 19.994 1.00 91.94 89 LEU A C 1
ATOM 680 O O . LEU A 1 89 ? -16.686 7.520 19.044 1.00 91.94 89 LEU A O 1
ATOM 684 N N . ALA A 1 90 ? -15.203 8.434 20.452 1.00 90.69 90 ALA A N 1
ATOM 685 C CA . ALA A 1 90 ? -15.214 9.758 19.832 1.00 90.69 90 ALA A CA 1
ATOM 686 C C . ALA A 1 90 ? -14.684 9.710 18.389 1.00 90.69 90 ALA A C 1
ATOM 688 O O . ALA A 1 90 ? -15.372 10.170 17.483 1.00 90.69 90 ALA A O 1
ATOM 689 N N . ALA A 1 91 ? -13.533 9.067 18.162 1.00 88.88 91 ALA A N 1
ATOM 690 C CA . ALA A 1 91 ? -12.978 8.890 16.818 1.00 88.88 91 ALA A CA 1
ATOM 691 C C . ALA A 1 91 ? -13.943 8.119 15.895 1.00 88.88 91 ALA A C 1
ATOM 693 O O . ALA A 1 91 ? -14.161 8.501 14.748 1.00 88.88 91 ALA A O 1
ATOM 694 N N . LEU A 1 92 ? -14.588 7.074 16.424 1.00 90.75 92 LEU A N 1
ATOM 695 C CA . LEU A 1 92 ? -15.540 6.253 15.675 1.00 90.75 92 LEU A CA 1
ATOM 696 C C . LEU A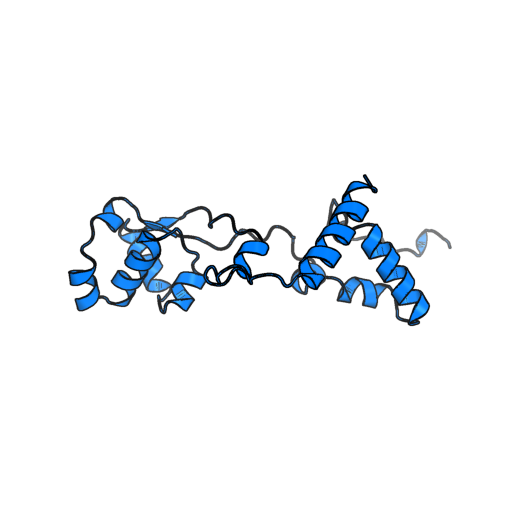 1 92 ? -16.927 6.899 15.479 1.00 90.75 92 LEU A C 1
ATOM 698 O O . LEU A 1 92 ? -17.727 6.378 14.700 1.00 90.75 92 LEU A O 1
ATOM 702 N N . ARG A 1 93 ? -17.239 8.014 16.166 1.00 90.19 93 ARG A N 1
ATOM 703 C CA . ARG A 1 93 ? -18.441 8.830 15.892 1.00 90.19 93 ARG A CA 1
ATOM 704 C C . ARG A 1 93 ? -18.281 9.671 14.638 1.00 90.19 93 ARG A C 1
ATOM 706 O O . ARG A 1 93 ? -19.273 9.907 13.957 1.00 90.19 93 ARG A O 1
ATOM 713 N N . GLU A 1 94 ? -17.064 10.123 14.358 1.00 84.19 94 GLU A N 1
ATOM 714 C CA . GLU A 1 94 ? -16.772 10.938 13.181 1.00 84.19 94 GLU A CA 1
ATOM 715 C C . GLU A 1 94 ? -16.725 10.078 11.919 1.00 84.19 94 GLU A C 1
ATOM 717 O O . GLU A 1 94 ? -17.321 10.437 10.904 1.00 84.19 94 GLU A O 1
ATOM 722 N N . ARG A 1 95 ? -16.036 8.930 11.982 1.00 86.69 95 ARG A N 1
ATOM 723 C CA . ARG A 1 95 ? -15.896 8.013 10.846 1.00 86.69 95 ARG A CA 1
ATOM 724 C C . ARG A 1 95 ? -15.480 6.605 11.262 1.00 86.69 95 ARG A C 1
ATOM 726 O O . ARG A 1 95 ? -14.846 6.400 12.298 1.00 86.69 95 ARG A O 1
ATOM 733 N N . THR A 1 96 ? -15.724 5.650 10.373 1.00 89.31 96 THR A N 1
ATOM 734 C CA . THR A 1 96 ? -15.071 4.338 10.410 1.00 89.31 96 THR A CA 1
ATOM 735 C C . THR A 1 96 ? -13.554 4.517 10.376 1.00 89.31 96 THR A C 1
ATOM 737 O O . THR A 1 96 ? -13.031 5.256 9.540 1.00 89.31 96 THR A O 1
ATOM 740 N N . SER A 1 97 ? -12.848 3.868 11.302 1.00 89.50 97 SER A N 1
ATOM 741 C CA . SER A 1 97 ? -11.398 4.030 11.472 1.00 89.50 97 SER A CA 1
ATOM 742 C C . SER A 1 97 ? -10.703 2.675 11.561 1.00 89.50 97 SER A C 1
ATOM 744 O O . SER A 1 97 ? -11.250 1.724 12.128 1.00 89.50 97 SER A O 1
ATOM 746 N N . THR A 1 98 ? -9.489 2.582 11.015 1.00 90.06 98 THR A N 1
ATOM 747 C CA . THR A 1 98 ? -8.685 1.357 11.094 1.00 90.06 98 THR A CA 1
ATOM 748 C C . THR A 1 98 ? -8.047 1.183 12.471 1.00 90.06 98 THR A C 1
ATOM 750 O O . THR A 1 98 ? -7.947 2.118 13.274 1.00 90.06 98 THR A O 1
ATOM 753 N N . THR A 1 99 ? -7.590 -0.033 12.761 1.00 87.81 99 THR A N 1
ATOM 754 C CA . THR A 1 99 ? -6.891 -0.338 14.015 1.00 87.81 99 THR A CA 1
ATOM 755 C C . THR A 1 99 ? -5.631 0.524 14.199 1.00 87.81 99 THR A C 1
ATOM 757 O O . THR A 1 99 ? -5.374 0.993 15.310 1.00 87.81 99 THR A O 1
ATOM 760 N N . SER A 1 100 ? -4.866 0.786 13.136 1.00 86.00 100 SER A N 1
ATOM 761 C CA . SER A 1 100 ? -3.670 1.636 13.172 1.00 86.00 100 SER A CA 1
ATOM 762 C C . SER A 1 100 ? -3.993 3.104 13.418 1.00 86.00 100 SER A C 1
ATOM 764 O O . SER A 1 100 ? -3.278 3.751 14.181 1.00 86.00 100 SER A O 1
ATOM 766 N N . GLU A 1 101 ? -5.087 3.631 12.865 1.00 86.81 101 GLU A N 1
ATOM 767 C CA . GLU A 1 101 ? -5.534 5.001 13.162 1.00 86.81 101 GLU A CA 1
ATOM 768 C C . GLU A 1 101 ? -5.896 5.174 14.630 1.00 86.81 101 GLU A C 1
ATOM 770 O O . GLU A 1 101 ? -5.454 6.118 15.282 1.00 86.81 101 GLU A O 1
ATOM 775 N N . LEU A 1 102 ? -6.653 4.228 15.183 1.00 88.88 102 LEU A N 1
ATOM 776 C CA . LEU A 1 102 ? -7.027 4.267 16.592 1.00 88.88 102 LEU A CA 1
ATOM 777 C C . LEU A 1 102 ? -5.779 4.171 17.486 1.00 88.88 102 LEU A C 1
ATOM 779 O O . LEU A 1 102 ? -5.667 4.919 18.458 1.00 88.88 102 LEU A O 1
ATOM 783 N N . LYS A 1 103 ? -4.789 3.346 17.118 1.00 88.31 103 LYS A N 1
ATOM 784 C CA . LYS A 1 103 ? -3.483 3.305 17.799 1.00 88.31 103 LYS A CA 1
ATOM 785 C C . LYS A 1 103 ? -2.720 4.629 17.696 1.00 88.31 103 LYS A C 1
ATOM 787 O O . LYS A 1 103 ? -2.163 5.066 18.700 1.00 88.31 103 LYS A O 1
ATOM 792 N N . ALA A 1 104 ? -2.726 5.293 16.537 1.00 85.62 104 ALA A N 1
ATOM 793 C CA . ALA A 1 104 ? -2.121 6.619 16.361 1.00 85.62 104 ALA A CA 1
ATOM 794 C C . ALA A 1 104 ? -2.802 7.691 17.235 1.00 85.62 104 ALA A C 1
ATOM 796 O O . ALA A 1 104 ? -2.164 8.649 17.669 1.00 85.62 104 ALA A O 1
ATOM 797 N N . HIS A 1 105 ? -4.078 7.491 17.571 1.00 82.75 105 HIS A N 1
ATOM 798 C CA . HIS A 1 105 ? -4.816 8.279 18.556 1.00 82.75 105 HIS A CA 1
ATOM 799 C C . HIS A 1 105 ? -4.679 7.764 20.003 1.00 82.75 105 HIS A C 1
ATOM 801 O O . HIS A 1 105 ? -5.501 8.121 20.846 1.00 82.75 105 HIS A O 1
ATOM 807 N N . ASP A 1 106 ? -3.645 6.982 20.330 1.00 85.50 106 ASP A N 1
ATOM 808 C CA . ASP A 1 106 ? -3.371 6.476 21.687 1.00 85.50 106 ASP A CA 1
ATOM 809 C C . ASP A 1 106 ? -4.486 5.558 22.245 1.00 85.50 106 ASP A C 1
ATOM 811 O O . ASP A 1 106 ? -4.802 5.542 23.439 1.00 85.50 106 ASP A O 1
ATOM 815 N N . VAL A 1 107 ? -5.126 4.775 21.369 1.00 87.31 107 VAL A N 1
ATOM 816 C CA . VAL A 1 107 ? -6.066 3.713 21.755 1.00 87.31 107 VAL A CA 1
ATOM 817 C C . VAL A 1 107 ? -5.356 2.361 21.695 1.00 87.31 107 VAL A C 1
ATOM 819 O O . VAL A 1 107 ? -5.006 1.864 20.626 1.00 87.31 107 VAL A O 1
ATOM 822 N N . ALA A 1 108 ? -5.167 1.726 22.854 1.00 86.00 108 ALA A N 1
ATOM 823 C CA . ALA A 1 108 ? -4.558 0.400 22.931 1.00 86.00 108 ALA A CA 1
ATOM 824 C C . ALA A 1 108 ? -5.452 -0.696 22.311 1.00 86.00 108 ALA A C 1
ATOM 826 O O . ALA A 1 108 ? -6.676 -0.661 22.447 1.00 86.00 108 ALA A O 1
ATOM 827 N N . GLY A 1 109 ? -4.845 -1.734 21.722 1.00 81.44 109 GLY A N 1
ATOM 828 C CA . GLY A 1 109 ? -5.570 -2.849 21.085 1.00 81.44 109 GLY A CA 1
ATOM 829 C C . GLY A 1 109 ? -6.554 -3.566 22.021 1.00 81.44 109 GLY A C 1
ATOM 830 O O . GLY A 1 109 ? -7.721 -3.730 21.679 1.00 81.44 109 GLY A O 1
ATOM 831 N N . GLY A 1 110 ? -6.148 -3.852 23.264 1.00 85.69 110 GLY A N 1
ATOM 832 C CA . GLY A 1 110 ? -7.039 -4.456 24.269 1.00 85.69 110 GLY A CA 1
ATOM 833 C C . GLY A 1 110 ? -8.213 -3.556 24.694 1.00 85.69 110 GLY A C 1
ATOM 834 O O . GLY A 1 110 ? -9.152 -4.000 25.355 1.00 85.69 110 GLY A O 1
ATOM 835 N N . THR A 1 111 ? -8.203 -2.266 24.347 1.00 87.50 111 THR A N 1
ATOM 836 C CA . THR A 1 111 ? -9.379 -1.399 24.501 1.00 87.50 111 THR A CA 1
ATOM 837 C C . THR A 1 111 ? -10.403 -1.665 23.401 1.00 87.50 111 THR A C 1
ATOM 839 O O . THR A 1 111 ? -11.586 -1.732 23.723 1.00 87.50 111 THR A O 1
ATOM 842 N N . LEU A 1 112 ? -9.972 -1.899 22.158 1.00 88.56 112 LEU A N 1
ATOM 843 C CA . LEU A 1 112 ? -10.859 -2.239 21.040 1.00 88.56 112 LEU A CA 1
ATOM 844 C C . LEU A 1 112 ? -11.554 -3.583 21.269 1.00 88.56 112 LEU A C 1
ATOM 846 O O . LEU A 1 112 ? -12.775 -3.650 21.193 1.00 88.56 112 LEU A O 1
ATOM 850 N N . GLU A 1 113 ? -10.814 -4.612 21.686 1.00 89.12 113 GLU A N 1
ATOM 851 C CA . GLU A 1 113 ? -11.386 -5.932 22.008 1.00 89.12 113 GLU A CA 1
ATOM 852 C C . GLU A 1 113 ? -12.475 -5.841 23.084 1.00 89.12 113 GLU A C 1
ATOM 854 O O . GLU A 1 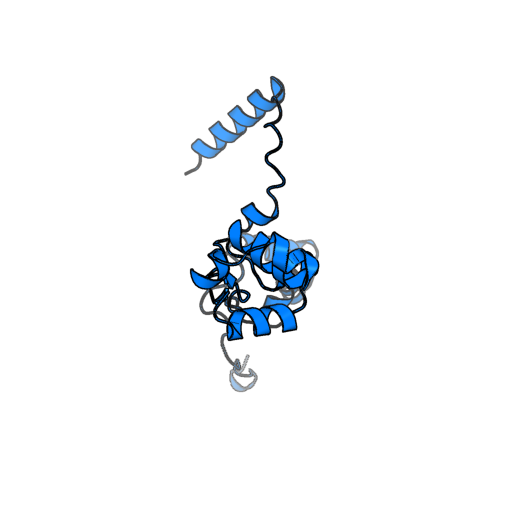113 ? -13.555 -6.411 22.950 1.00 89.12 113 GLU A O 1
ATOM 859 N N . ARG A 1 114 ? -12.236 -5.051 24.140 1.00 90.50 114 ARG A N 1
ATOM 860 C CA . ARG A 1 114 ? -13.221 -4.832 25.210 1.00 90.50 114 ARG A CA 1
ATOM 861 C C . ARG A 1 114 ? -14.444 -4.045 24.746 1.00 90.50 114 ARG A C 1
ATOM 863 O O . ARG A 1 114 ? -15.519 -4.232 25.309 1.00 90.50 114 ARG A O 1
ATOM 870 N N . LEU A 1 115 ? -14.291 -3.133 23.788 1.00 91.12 115 LEU A N 1
ATOM 871 C CA . LEU A 1 115 ? -15.410 -2.387 23.208 1.00 91.12 115 LEU A CA 1
ATOM 872 C C . LEU A 1 115 ? -16.238 -3.279 22.274 1.00 91.12 115 LEU A C 1
ATOM 874 O O . LEU A 1 115 ? -17.466 -3.221 22.322 1.00 91.12 115 LEU A O 1
ATOM 878 N N . ALA A 1 116 ? -15.579 -4.139 21.495 1.00 92.56 116 ALA A N 1
ATOM 879 C CA . ALA A 1 116 ? -16.227 -5.109 20.619 1.00 92.56 116 ALA A CA 1
ATOM 880 C C . ALA A 1 116 ? -16.981 -6.174 21.429 1.00 92.56 116 ALA A C 1
ATOM 882 O O . ALA A 1 116 ? -18.151 -6.432 21.169 1.00 92.56 116 ALA A O 1
ATOM 883 N N . ALA A 1 117 ? -16.371 -6.705 22.496 1.00 92.12 117 ALA A N 1
ATOM 884 C CA . ALA A 1 117 ? -17.013 -7.662 23.403 1.00 92.12 117 ALA A CA 1
ATOM 885 C C . ALA A 1 117 ? -18.254 -7.087 24.112 1.00 92.12 117 ALA A C 1
ATOM 887 O O . ALA A 1 117 ? -19.174 -7.823 24.455 1.00 92.12 117 ALA A O 1
ATOM 888 N N . LYS A 1 118 ? -18.299 -5.766 24.323 1.00 90.38 118 LYS A N 1
ATOM 889 C CA . LYS A 1 118 ? -19.478 -5.056 24.849 1.00 90.38 118 LYS A CA 1
ATOM 890 C C . LYS A 1 118 ? -20.533 -4.743 23.783 1.00 90.38 118 LYS A C 1
ATOM 892 O O . LYS A 1 118 ? -21.566 -4.168 24.115 1.00 90.38 118 LYS A O 1
ATOM 897 N N . GLY A 1 119 ? -20.261 -5.055 22.517 1.00 91.62 119 GLY A N 1
ATOM 898 C CA . GLY A 1 119 ? -21.117 -4.713 21.386 1.00 91.62 119 GLY A CA 1
ATOM 899 C C . GLY A 1 119 ? -21.200 -3.211 21.121 1.00 91.62 119 GLY A C 1
ATOM 900 O O . GLY A 1 119 ? -22.200 -2.751 20.580 1.00 91.62 119 GLY A O 1
ATOM 901 N N . TRP A 1 120 ? -20.207 -2.417 21.542 1.00 93.69 120 TRP A N 1
ATOM 902 C CA . TRP A 1 120 ? -20.184 -0.961 21.315 1.00 93.69 120 TRP A CA 1
ATOM 903 C C . TRP A 1 120 ? -19.543 -0.592 19.976 1.00 93.69 120 TRP A C 1
ATOM 905 O O . TRP A 1 120 ? -19.834 0.466 19.419 1.00 93.69 120 TRP A O 1
ATOM 915 N N . ILE A 1 121 ? -18.680 -1.464 19.462 1.00 94.38 121 ILE A N 1
ATOM 916 C CA . ILE A 1 121 ? -18.078 -1.352 18.135 1.00 94.38 121 ILE A CA 1
ATOM 917 C C . ILE A 1 121 ? -18.217 -2.689 17.413 1.00 94.38 121 ILE A C 1
ATOM 919 O O . ILE A 1 121 ? -18.293 -3.734 18.059 1.00 94.38 121 ILE A O 1
ATOM 923 N N . GLU A 1 122 ? -18.216 -2.652 16.090 1.00 93.31 122 GLU A N 1
ATOM 924 C CA . GLU A 1 122 ? -18.266 -3.837 15.236 1.00 93.31 122 GLU A CA 1
ATOM 925 C C . GLU A 1 122 ? -17.268 -3.714 14.075 1.00 93.31 122 GLU A C 1
ATOM 927 O O . GLU A 1 122 ? -16.879 -2.588 13.732 1.00 93.31 122 GLU A O 1
ATOM 932 N N . PRO A 1 123 ? -16.819 -4.844 13.492 1.00 91.81 123 PRO A N 1
ATOM 933 C CA . PRO A 1 123 ? -15.994 -4.826 12.295 1.00 91.81 123 PRO A CA 1
ATOM 934 C C . PRO A 1 123 ? -16.718 -4.109 11.157 1.00 91.81 123 PRO A C 1
ATOM 936 O O . PRO A 1 123 ? -17.909 -4.317 10.936 1.00 91.81 123 PRO A O 1
ATOM 939 N N . ALA A 1 124 ? -15.980 -3.289 10.426 1.00 89.25 124 ALA A N 1
ATOM 940 C CA . ALA A 1 124 ? -16.474 -2.563 9.271 1.00 89.25 124 ALA A CA 1
ATOM 941 C C . ALA A 1 124 ? -15.518 -2.740 8.096 1.00 89.25 124 ALA A C 1
ATOM 943 O O . ALA A 1 124 ? -14.339 -3.053 8.280 1.00 89.25 124 ALA A O 1
A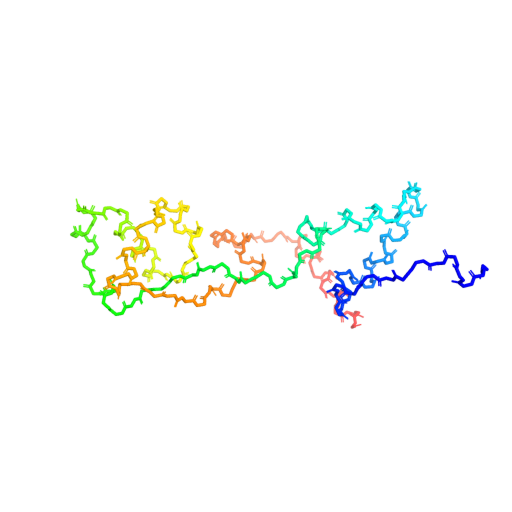TOM 944 N N . GLN A 1 125 ? -16.021 -2.483 6.891 1.00 81.06 125 GLN A N 1
ATOM 945 C CA . GLN A 1 125 ? -15.140 -2.300 5.751 1.00 81.06 125 GLN A CA 1
ATOM 946 C C . GLN A 1 125 ? -14.296 -1.041 6.005 1.00 81.06 125 GLN A C 1
ATOM 948 O O . GLN A 1 125 ? -14.861 -0.009 6.391 1.00 81.06 125 GLN A O 1
ATOM 953 N N . PRO A 1 126 ? -12.963 -1.098 5.846 1.00 76.44 126 PRO A N 1
ATOM 954 C CA . PRO A 1 126 ? -12.143 0.098 5.931 1.00 76.44 126 PRO A CA 1
ATOM 955 C C . PRO A 1 126 ? -12.669 1.149 4.953 1.00 76.44 126 PRO A C 1
ATOM 957 O O . PRO A 1 126 ? -13.162 0.783 3.885 1.00 76.44 126 PRO A O 1
ATOM 960 N N . PRO A 1 127 ? -12.611 2.443 5.316 1.00 68.06 127 PRO A N 1
ATOM 961 C CA . PRO A 1 127 ? -13.035 3.494 4.403 1.00 68.06 127 PRO A CA 1
ATOM 962 C C . PRO A 1 127 ? -12.275 3.325 3.086 1.00 68.06 127 PRO A C 1
ATOM 964 O O . PRO A 1 127 ? -11.057 3.139 3.128 1.00 68.06 127 PRO A O 1
ATOM 967 N N . ASP A 1 128 ? -12.984 3.373 1.952 1.00 61.75 128 ASP A N 1
ATOM 968 C CA . ASP A 1 128 ? -12.373 3.334 0.621 1.00 61.75 128 ASP A CA 1
ATOM 969 C C . ASP A 1 128 ? -11.393 4.499 0.520 1.00 61.75 128 ASP A C 1
ATOM 971 O O . ASP A 1 128 ? -11.771 5.648 0.291 1.00 61.75 128 ASP A O 1
ATOM 975 N N . ARG A 1 129 ? -10.118 4.212 0.782 1.00 60.88 129 ARG A N 1
ATOM 976 C CA . ARG A 1 129 ? -9.043 5.176 0.638 1.00 60.88 129 ARG A CA 1
ATOM 977 C C . ARG A 1 129 ? -8.414 4.958 -0.703 1.00 60.88 129 ARG A C 1
ATOM 979 O O . ARG A 1 129 ? -7.742 3.956 -0.941 1.00 60.88 129 ARG A O 1
ATOM 986 N N . THR A 1 130 ? -8.575 5.948 -1.558 1.00 54.25 130 THR A N 1
ATOM 987 C CA . THR A 1 130 ? -7.711 6.047 -2.717 1.00 54.25 130 THR A CA 1
ATOM 988 C C . THR A 1 130 ? -6.314 6.473 -2.255 1.00 54.25 130 THR A C 1
ATOM 990 O O . THR A 1 130 ? -6.169 7.201 -1.266 1.00 54.25 130 THR A O 1
ATOM 993 N N . PRO A 1 131 ? -5.243 6.092 -2.971 1.00 54.31 131 PRO A N 1
ATOM 994 C CA . PRO A 1 131 ? -3.903 6.622 -2.719 1.00 54.31 131 PRO A CA 1
ATOM 995 C C . PRO A 1 131 ? -3.855 8.162 -2.680 1.00 54.31 131 PRO A C 1
ATOM 997 O O . PRO A 1 131 ? -2.987 8.732 -2.022 1.00 54.31 131 PRO A O 1
ATOM 1000 N N . ALA A 1 132 ? -4.811 8.845 -3.323 1.00 53.69 132 ALA A N 1
ATOM 1001 C CA . ALA A 1 132 ? -4.958 10.298 -3.288 1.00 53.69 132 ALA A CA 1
ATOM 1002 C C . ALA A 1 132 ? -5.403 10.846 -1.916 1.00 53.69 132 ALA A C 1
ATOM 1004 O O . ALA A 1 132 ? -5.023 11.964 -1.558 1.00 53.69 132 ALA A O 1
ATOM 1005 N N . ASP A 1 133 ? -6.139 10.066 -1.119 1.00 55.94 133 ASP A N 1
ATOM 1006 C CA . ASP A 1 133 ? -6.657 10.497 0.187 1.00 55.94 133 ASP A CA 1
ATOM 1007 C C . ASP A 1 133 ? -5.556 10.607 1.244 1.00 55.94 133 ASP A C 1
ATOM 1009 O O . ASP A 1 133 ? -5.631 11.436 2.147 1.00 55.94 133 ASP A O 1
ATOM 1013 N N . THR A 1 134 ? -4.479 9.829 1.108 1.00 53.03 134 THR A N 1
ATOM 1014 C CA . THR A 1 134 ? -3.363 9.836 2.072 1.00 53.03 134 THR A CA 1
ATOM 1015 C C . THR A 1 134 ? -2.494 11.095 2.002 1.00 53.03 134 THR A C 1
ATOM 1017 O O . THR A 1 134 ? -1.768 11.387 2.950 1.00 53.03 134 THR A O 1
ATOM 1020 N N . LYS A 1 135 ? -2.575 11.869 0.909 1.00 53.47 135 LYS A N 1
ATOM 1021 C CA . LYS A 1 135 ? -1.815 13.119 0.719 1.00 53.47 135 LYS A CA 1
ATOM 1022 C C . LYS A 1 135 ? -2.654 14.385 0.858 1.00 53.47 135 LYS A C 1
ATOM 1024 O O . LYS A 1 135 ? -2.097 15.484 0.826 1.00 53.47 135 LYS A O 1
ATOM 1029 N N . ARG A 1 136 ? -3.977 14.270 0.998 1.00 50.97 136 ARG A N 1
ATOM 1030 C CA . ARG A 1 136 ? -4.844 15.439 1.139 1.00 50.97 136 ARG A CA 1
ATOM 1031 C C . ARG A 1 136 ? -4.789 15.912 2.591 1.00 50.97 136 ARG A C 1
ATOM 1033 O O . ARG A 1 136 ? -5.507 15.420 3.454 1.00 50.97 136 ARG A O 1
ATOM 1040 N N . GLY A 1 137 ? -3.883 16.854 2.859 1.00 55.69 137 GLY A N 1
ATOM 1041 C CA . GLY A 1 137 ? -3.912 17.650 4.087 1.00 55.69 137 GLY A CA 1
ATOM 1042 C C . GLY A 1 137 ? -5.257 18.377 4.244 1.00 55.69 137 GLY A C 1
ATOM 1043 O O . GLY A 1 137 ? -6.069 18.356 3.311 1.00 55.69 137 GLY A O 1
ATOM 1044 N N . PRO A 1 138 ? -5.522 19.027 5.399 1.00 57.09 138 PRO A N 1
ATOM 1045 C CA . PRO A 1 138 ? -6.721 19.852 5.556 1.00 57.09 138 PRO A CA 1
ATOM 1046 C C . PRO A 1 138 ? -6.834 20.764 4.340 1.00 57.09 138 PRO A C 1
ATOM 1048 O O . PRO A 1 138 ? -5.798 21.263 3.904 1.00 57.09 138 PRO A O 1
ATOM 1051 N N . ALA A 1 139 ? -8.042 20.901 3.780 1.00 58.72 139 ALA A N 1
ATOM 1052 C CA . ALA A 1 139 ? -8.311 21.648 2.555 1.00 58.72 139 ALA A CA 1
ATOM 1053 C C . ALA A 1 139 ? -7.702 23.053 2.651 1.00 58.72 139 ALA A C 1
ATOM 1055 O O . ALA A 1 139 ? -8.327 23.998 3.132 1.00 58.72 139 ALA A O 1
ATOM 1056 N N . ALA A 1 140 ? -6.436 23.169 2.258 1.00 60.06 140 ALA A N 1
ATOM 1057 C CA . ALA A 1 140 ? -5.763 24.433 2.137 1.00 60.06 140 ALA A CA 1
ATOM 1058 C C . ALA A 1 140 ? -6.534 25.173 1.054 1.00 60.06 140 ALA A C 1
ATOM 1060 O O . ALA A 1 140 ? -6.924 24.562 0.055 1.00 60.06 140 ALA A O 1
ATOM 1061 N N . ARG A 1 141 ? -6.803 26.463 1.280 1.00 63.56 141 ARG A N 1
ATOM 1062 C CA . ARG A 1 141 ? -7.353 27.321 0.229 1.00 63.56 141 ARG A CA 1
ATOM 1063 C C . ARG A 1 141 ? -6.565 27.051 -1.042 1.00 63.56 141 ARG A C 1
ATOM 1065 O O . ARG A 1 141 ? -5.333 27.074 -0.998 1.00 63.56 141 ARG A O 1
ATOM 1072 N N . GLU A 1 142 ? -7.279 26.747 -2.120 1.00 72.06 142 GLU A N 1
ATOM 1073 C CA . GLU A 1 142 ? -6.645 26.592 -3.420 1.00 72.06 142 GLU A CA 1
ATOM 1074 C C . GLU A 1 142 ? -5.770 27.826 -3.658 1.00 72.06 142 GLU A C 1
ATOM 1076 O O . GLU A 1 142 ? -6.233 28.951 -3.435 1.00 72.06 142 GLU A O 1
ATOM 1081 N N . PRO A 1 143 ? -4.484 27.639 -3.991 1.00 79.06 143 PRO A N 1
ATOM 1082 C CA . PRO 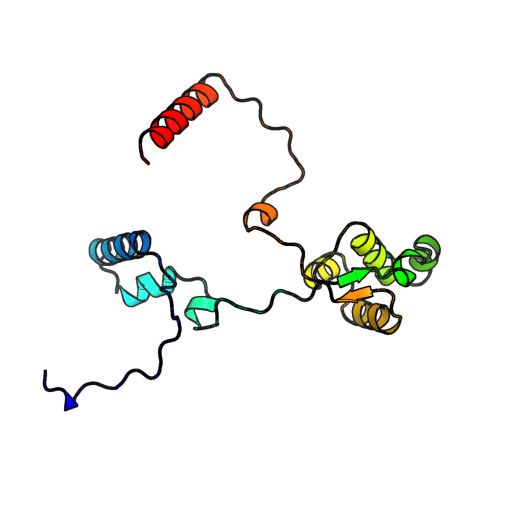A 1 143 ? -3.598 28.768 -4.192 1.00 79.06 143 PRO A CA 1
ATOM 1083 C C . PRO A 1 143 ? -4.137 29.620 -5.343 1.00 79.06 143 PRO A C 1
ATOM 1085 O O . PRO A 1 143 ? -4.495 29.094 -6.398 1.00 79.06 143 PRO A O 1
ATOM 1088 N N . GLU A 1 144 ? -4.183 30.939 -5.155 1.00 86.88 144 GLU A N 1
ATOM 1089 C CA . GLU A 1 144 ? -4.512 31.843 -6.253 1.00 86.88 144 GLU A CA 1
ATOM 1090 C C . GLU A 1 144 ? -3.400 31.776 -7.299 1.00 86.88 144 GLU A C 1
ATOM 1092 O O . GLU A 1 144 ? -2.256 32.162 -7.052 1.00 86.88 144 GLU A O 1
ATOM 1097 N N . LEU A 1 145 ? -3.742 31.250 -8.475 1.00 88.19 145 LEU A N 1
ATOM 1098 C CA . LEU A 1 145 ? -2.789 31.100 -9.562 1.00 88.19 145 LEU A CA 1
ATOM 1099 C C . LEU A 1 145 ? -2.385 32.468 -10.115 1.00 88.19 145 LEU A C 1
ATOM 1101 O O . LEU A 1 145 ? -3.233 33.333 -10.377 1.00 88.19 145 LEU A O 1
ATOM 1105 N N . THR A 1 146 ? -1.093 32.637 -10.381 1.00 94.44 146 THR A N 1
ATOM 1106 C CA . THR A 1 146 ? -0.603 33.785 -11.149 1.00 94.44 146 THR A CA 1
ATOM 1107 C C . THR A 1 146 ? -1.071 33.702 -12.609 1.00 94.44 146 THR A C 1
ATOM 1109 O O . THR A 1 146 ? -1.540 32.660 -13.079 1.00 94.44 146 THR A O 1
ATOM 1112 N N . GLY A 1 147 ? -0.954 34.809 -13.352 1.00 93.62 147 GLY A N 1
ATOM 1113 C CA . GLY A 1 147 ? -1.257 34.826 -14.789 1.00 93.62 147 GLY A CA 1
ATOM 1114 C C . GLY A 1 147 ? -0.448 33.785 -15.568 1.00 93.62 147 GLY A C 1
ATOM 1115 O O . GLY A 1 147 ? -1.021 33.024 -16.345 1.00 93.62 147 GLY A O 1
ATOM 1116 N N . ASP A 1 148 ? 0.848 33.684 -15.272 1.00 93.31 148 ASP A N 1
ATOM 1117 C CA . ASP A 1 148 ? 1.763 32.749 -15.934 1.00 93.31 148 ASP A CA 1
ATOM 1118 C C . ASP A 1 148 ? 1.429 31.288 -15.615 1.00 93.31 148 ASP A C 1
ATOM 1120 O O . ASP A 1 148 ? 1.418 30.442 -16.506 1.00 93.31 148 ASP A O 1
ATOM 1124 N N . GLN A 1 149 ? 1.077 30.983 -14.360 1.00 94.38 149 GLN A N 1
ATOM 1125 C CA . GLN A 1 149 ? 0.650 29.635 -13.972 1.00 94.38 149 GLN A CA 1
ATOM 1126 C C . GLN A 1 149 ? -0.626 29.216 -14.711 1.00 94.38 149 GLN A C 1
ATOM 1128 O O . GLN A 1 149 ? -0.704 28.090 -15.201 1.00 94.38 149 GLN A O 1
ATOM 1133 N N . ARG A 1 150 ? -1.608 30.121 -14.849 1.00 92.44 150 ARG A N 1
ATOM 1134 C CA . ARG A 1 150 ? -2.823 29.848 -15.638 1.00 92.44 150 ARG A CA 1
ATOM 1135 C C . ARG A 1 150 ? -2.508 29.602 -17.109 1.00 92.44 150 ARG A C 1
ATOM 1137 O O . ARG A 1 150 ? -3.077 28.683 -17.689 1.00 92.44 150 ARG A O 1
ATOM 1144 N N . ALA A 1 151 ? -1.614 30.398 -17.695 1.00 92.12 151 ALA A N 1
ATOM 1145 C CA . ALA A 1 151 ? -1.223 30.238 -19.090 1.00 92.12 151 ALA A CA 1
ATOM 1146 C C . ALA A 1 151 ? -0.565 28.871 -19.339 1.00 92.12 151 ALA A C 1
ATOM 1148 O O . ALA A 1 151 ? -0.967 28.162 -20.256 1.00 92.12 151 ALA A O 1
ATOM 1149 N N . VAL A 1 152 ? 0.375 28.456 -18.480 1.00 92.50 152 VAL A N 1
ATOM 1150 C CA . VAL A 1 152 ? 1.036 27.142 -18.587 1.00 92.50 152 VAL A CA 1
ATOM 1151 C C . VAL A 1 152 ? 0.037 25.994 -18.433 1.00 92.50 152 VAL A C 1
ATOM 1153 O O . VAL A 1 152 ? 0.063 25.050 -19.220 1.00 92.50 152 VAL A O 1
ATOM 1156 N N . LEU A 1 153 ? -0.873 26.073 -17.457 1.00 91.62 153 LEU A N 1
ATOM 1157 C CA . LEU A 1 153 ? -1.888 25.034 -17.259 1.00 91.62 153 LEU A CA 1
ATOM 1158 C C . LEU A 1 153 ? -2.853 24.929 -18.445 1.00 91.62 153 LEU A C 1
ATOM 1160 O O . LEU A 1 153 ? -3.217 23.818 -18.825 1.00 91.62 153 LEU A O 1
ATOM 1164 N N . ALA A 1 154 ? -3.238 26.057 -19.051 1.00 90.00 154 ALA A N 1
ATOM 1165 C CA . ALA A 1 154 ? -4.077 26.060 -20.247 1.00 90.00 154 ALA A CA 1
ATOM 1166 C C . ALA A 1 154 ? -3.385 25.362 -21.429 1.00 90.00 154 ALA A C 1
ATOM 1168 O O . ALA A 1 154 ? -4.027 24.585 -22.133 1.00 90.00 154 ALA A O 1
ATOM 1169 N N . THR A 1 155 ? -2.078 25.580 -21.607 1.00 92.94 155 THR A N 1
ATOM 1170 C CA . THR A 1 155 ? -1.288 24.899 -22.643 1.00 92.94 155 THR A CA 1
ATOM 1171 C C . THR A 1 155 ? -1.233 23.390 -22.413 1.00 92.94 155 THR A C 1
ATOM 1173 O O . THR A 1 155 ? -1.557 22.630 -23.321 1.00 92.94 155 THR A O 1
ATOM 1176 N N . ILE A 1 156 ? -0.910 22.945 -21.192 1.00 91.75 156 ILE A N 1
ATOM 1177 C CA . ILE A 1 156 ? -0.840 21.509 -20.862 1.00 91.75 156 ILE A CA 1
ATOM 1178 C C . ILE A 1 156 ? -2.199 20.831 -21.088 1.00 91.75 156 ILE A C 1
ATOM 1180 O O . ILE A 1 156 ? -2.264 19.750 -21.669 1.00 91.75 156 ILE A O 1
ATOM 1184 N N . ALA A 1 157 ? -3.295 21.470 -20.665 1.00 88.69 157 ALA A N 1
ATOM 1185 C CA . ALA A 1 157 ? -4.639 20.925 -20.845 1.00 88.69 157 ALA A CA 1
ATOM 1186 C C . ALA A 1 157 ? -5.031 20.816 -22.330 1.00 88.69 157 ALA A C 1
ATOM 1188 O O . ALA A 1 157 ? -5.643 19.827 -22.734 1.00 88.69 157 ALA A O 1
ATOM 1189 N N . ALA A 1 158 ? -4.660 21.806 -23.149 1.00 85.88 158 ALA A N 1
ATOM 1190 C CA . ALA A 1 158 ? -4.903 21.781 -24.589 1.00 85.88 158 ALA A CA 1
ATOM 1191 C C . ALA A 1 158 ? -4.109 20.667 -25.295 1.00 85.88 158 ALA A C 1
ATOM 1193 O O . ALA A 1 158 ? -4.650 20.000 -26.175 1.00 85.88 158 ALA A O 1
ATOM 1194 N N . GLU A 1 159 ? -2.860 20.424 -24.887 1.00 83.94 159 GLU A N 1
ATOM 1195 C CA . GLU A 1 159 ? -2.031 19.335 -25.422 1.00 83.94 159 GLU A CA 1
ATOM 1196 C C . GLU A 1 159 ? -2.562 17.950 -25.025 1.00 83.94 159 GLU A C 1
ATOM 1198 O O . GLU A 1 159 ? -2.612 17.047 -25.860 1.00 83.94 159 GLU A O 1
ATOM 1203 N N . GLN A 1 160 ? -3.028 17.786 -23.782 1.00 75.62 160 GLN A N 1
ATOM 1204 C CA . GLN A 1 160 ? -3.619 16.529 -23.307 1.00 75.62 160 GLN A CA 1
ATOM 1205 C C . GLN A 1 160 ? -4.947 16.196 -23.998 1.00 75.62 160 GLN A C 1
ATOM 1207 O O . GLN A 1 160 ? -5.214 15.032 -24.272 1.00 75.62 160 GLN A O 1
ATOM 1212 N N . ALA A 1 161 ? -5.766 17.199 -24.329 1.00 69.62 161 ALA A N 1
ATOM 1213 C CA . ALA A 1 161 ? -7.005 16.990 -25.083 1.00 69.62 161 ALA A CA 1
ATOM 1214 C C . ALA A 1 161 ? -6.766 16.588 -26.555 1.00 69.62 161 ALA A C 1
ATOM 1216 O O . ALA A 1 161 ? -7.679 16.083 -27.207 1.00 69.62 161 ALA A O 1
ATOM 1217 N N . ALA A 1 162 ? -5.559 16.815 -27.084 1.00 63.31 162 ALA A N 1
ATOM 1218 C CA . ALA A 1 162 ? -5.193 16.535 -28.472 1.00 63.31 162 ALA A CA 1
ATOM 1219 C C . ALA A 1 162 ? -4.592 15.131 -28.699 1.00 63.31 162 ALA A C 1
ATOM 1221 O O . ALA A 1 162 ? -4.400 14.748 -29.853 1.00 63.31 162 ALA A O 1
ATOM 1222 N N . HIS A 1 163 ? -4.300 14.365 -27.642 1.00 51.50 163 HIS A N 1
ATOM 1223 C CA . HIS A 1 163 ? -3.821 12.976 -27.719 1.00 51.50 163 HIS A CA 1
ATOM 1224 C C . HIS A 1 163 ? -4.821 12.030 -27.021 1.00 51.50 163 HIS A C 1
ATOM 1226 O O . HIS A 1 163 ? -4.743 11.888 -25.799 1.00 51.50 163 HIS A O 1
ATOM 1232 N N . PRO A 1 164 ? -5.776 11.426 -27.761 1.00 45.94 164 PRO A N 1
ATOM 1233 C CA . PRO A 1 164 ? -6.683 10.403 -27.235 1.00 45.94 164 PRO A CA 1
ATOM 1234 C C . PRO A 1 164 ? -6.004 9.045 -27.007 1.00 45.94 164 PRO A C 1
ATOM 1236 O O . PRO A 1 164 ? -5.046 8.718 -27.746 1.00 45.94 164 PRO A O 1
#